Protein AF-A0A953DRB9-F1 (afdb_monomer)

Radius of gyration: 14.48 Å; Cα contacts (8 Å, |Δi|>4): 44; chains: 1; bounding box: 44×20×34 Å

Structure (mmCIF, N/CA/C/O backbone):
data_AF-A0A953DRB9-F1
#
_entry.id   AF-A0A953DRB9-F1
#
loop_
_atom_site.group_PDB
_atom_site.id
_atom_site.type_symbol
_atom_site.label_atom_id
_atom_site.label_alt_id
_atom_site.label_comp_id
_atom_site.label_asym_id
_atom_site.label_entity_id
_atom_site.label_seq_id
_atom_site.pdbx_PDB_ins_code
_atom_site.Cartn_x
_atom_site.Cartn_y
_atom_site.Cartn_z
_atom_site.occupancy
_atom_site.B_iso_or_equiv
_atom_site.auth_seq_id
_atom_site.auth_comp_id
_atom_site.auth_asym_id
_atom_site.auth_atom_id
_atom_site.pdbx_PDB_model_num
ATOM 1 N N . MET A 1 1 ? -11.893 3.977 12.658 1.00 72.88 1 MET A N 1
ATOM 2 C CA . MET A 1 1 ? -10.761 4.509 11.868 1.00 72.88 1 MET A CA 1
ATOM 3 C C . MET A 1 1 ? -11.091 4.303 10.402 1.00 72.88 1 MET A C 1
ATOM 5 O O . MET A 1 1 ? -11.744 3.301 10.127 1.00 72.88 1 MET A O 1
ATOM 9 N N . PRO A 1 2 ? -10.704 5.223 9.502 1.00 84.88 2 PRO A N 1
ATOM 10 C CA . PRO A 1 2 ? -10.815 4.982 8.065 1.00 84.88 2 PRO A CA 1
ATOM 11 C C . PRO A 1 2 ? -10.076 3.694 7.687 1.00 84.88 2 PRO A C 1
ATOM 13 O O . PRO A 1 2 ? -9.094 3.327 8.345 1.00 84.88 2 PRO A O 1
ATOM 16 N N . ARG A 1 3 ? -10.562 2.992 6.661 1.00 93.56 3 ARG A N 1
ATOM 17 C CA . ARG A 1 3 ? -9.913 1.770 6.164 1.00 93.56 3 ARG A CA 1
ATOM 18 C C . ARG A 1 3 ? -8.541 2.119 5.589 1.00 93.56 3 ARG A C 1
ATOM 20 O O . ARG A 1 3 ? -8.328 3.222 5.083 1.00 93.56 3 ARG A O 1
ATOM 27 N N . ALA A 1 4 ? -7.609 1.168 5.609 1.00 94.94 4 ALA A N 1
ATOM 28 C CA . ALA A 1 4 ? -6.264 1.400 5.078 1.00 94.94 4 ALA A CA 1
ATOM 29 C C . ALA A 1 4 ? -6.293 1.818 3.596 1.00 94.94 4 ALA A C 1
ATOM 31 O O . ALA A 1 4 ? -5.532 2.697 3.193 1.00 94.94 4 ALA A O 1
ATOM 32 N N . VAL A 1 5 ? -7.219 1.257 2.809 1.00 96.31 5 VAL A N 1
ATOM 33 C CA . VAL A 1 5 ? -7.397 1.602 1.392 1.00 96.31 5 VAL A CA 1
ATOM 34 C C . VAL A 1 5 ? -7.820 3.059 1.162 1.00 96.31 5 VAL A C 1
ATOM 36 O O . VAL A 1 5 ? -7.380 3.680 0.198 1.00 96.31 5 VAL A O 1
ATOM 39 N N . GLU A 1 6 ? -8.612 3.650 2.060 1.00 96.25 6 GLU A N 1
ATOM 40 C CA . GLU A 1 6 ? -9.064 5.046 1.951 1.00 96.25 6 GLU A CA 1
ATOM 41 C C . GLU A 1 6 ? -7.895 6.015 2.168 1.00 96.25 6 GLU A C 1
ATOM 43 O O . GLU A 1 6 ? -7.703 6.975 1.413 1.00 96.25 6 GLU A O 1
ATOM 48 N N . ILE A 1 7 ? -7.057 5.717 3.166 1.00 95.88 7 ILE A N 1
ATOM 49 C CA . ILE A 1 7 ? -5.820 6.459 3.423 1.00 95.88 7 ILE A CA 1
ATOM 50 C C . ILE A 1 7 ? -4.880 6.304 2.224 1.00 95.88 7 ILE A C 1
ATOM 52 O O . ILE A 1 7 ? -4.388 7.303 1.703 1.00 95.88 7 ILE A O 1
ATOM 56 N N . PHE A 1 8 ? -4.676 5.072 1.747 1.00 97.00 8 PHE A N 1
ATOM 57 C CA . PHE A 1 8 ? -3.786 4.774 0.627 1.00 97.00 8 PHE A CA 1
ATOM 58 C C . PHE A 1 8 ? -4.174 5.533 -0.650 1.00 97.00 8 PHE A C 1
ATOM 60 O O . PHE A 1 8 ? -3.315 6.170 -1.254 1.00 97.00 8 PHE A O 1
ATOM 67 N N . ARG A 1 9 ? -5.464 5.559 -1.021 1.00 96.69 9 ARG A N 1
ATOM 68 C CA . ARG A 1 9 ? -5.962 6.334 -2.177 1.00 96.69 9 ARG A CA 1
ATOM 69 C C . ARG A 1 9 ? -5.656 7.829 -2.061 1.00 96.69 9 ARG A C 1
ATOM 71 O O . ARG A 1 9 ? -5.394 8.476 -3.070 1.00 96.69 9 ARG A O 1
ATOM 78 N N . THR A 1 10 ? -5.669 8.363 -0.841 1.00 96.50 10 THR A N 1
ATOM 79 C CA . THR A 1 10 ? -5.401 9.782 -0.578 1.00 96.50 10 THR A CA 1
ATOM 80 C C . THR A 1 10 ? -3.918 10.117 -0.742 1.00 96.50 10 THR A C 1
ATOM 82 O O . THR A 1 10 ? -3.578 11.117 -1.371 1.00 96.50 10 THR A O 1
ATOM 85 N N . VAL A 1 11 ? -3.022 9.289 -0.195 1.00 96.69 11 VAL A N 1
ATOM 86 C CA . VAL A 1 11 ? -1.573 9.571 -0.193 1.00 96.69 11 VAL A CA 1
ATOM 87 C C . VAL A 1 11 ? -0.837 9.045 -1.429 1.00 96.69 11 VAL A C 1
ATOM 89 O O . VAL A 1 11 ? 0.257 9.514 -1.733 1.00 96.69 11 VAL A O 1
ATOM 92 N N . ALA A 1 12 ? -1.428 8.098 -2.160 1.00 97.50 12 ALA A N 1
ATOM 93 C CA . ALA A 1 12 ? -0.852 7.477 -3.350 1.00 97.50 12 ALA A CA 1
ATOM 94 C C . ALA A 1 12 ? -1.842 7.471 -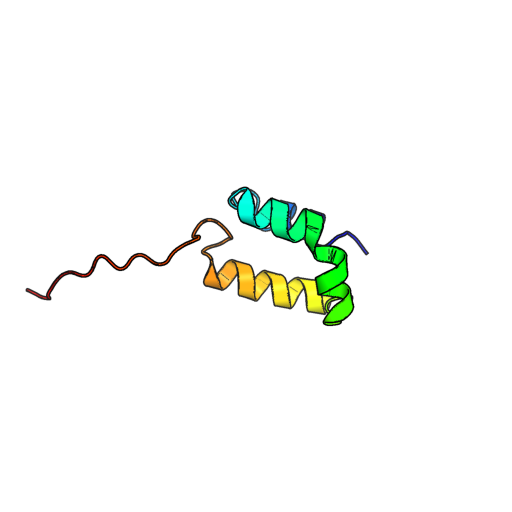4.535 1.00 97.50 12 ALA A C 1
ATOM 96 O O . ALA A 1 12 ? -2.159 6.414 -5.085 1.00 97.50 12 ALA A O 1
ATOM 97 N N . PRO A 1 13 ? -2.318 8.645 -4.993 1.00 97.00 13 PRO A N 1
ATOM 98 C CA . PRO A 1 13 ? -3.391 8.748 -5.991 1.00 97.00 13 PRO A CA 1
ATOM 99 C C . PRO A 1 13 ? -3.019 8.211 -7.383 1.00 97.00 13 PRO A C 1
ATOM 101 O O . PRO A 1 13 ? -3.884 8.048 -8.236 1.00 97.00 13 PRO A O 1
ATOM 104 N N . ARG A 1 14 ? -1.728 7.959 -7.635 1.00 97.75 14 ARG A N 1
ATOM 105 C CA . ARG A 1 14 ? -1.207 7.414 -8.900 1.00 97.75 14 ARG A CA 1
ATOM 106 C C . ARG A 1 14 ? -0.712 5.974 -8.770 1.00 97.75 14 ARG A C 1
ATOM 108 O O . ARG A 1 14 ? -0.040 5.488 -9.680 1.00 97.75 14 ARG A O 1
ATOM 115 N N . ALA A 1 15 ? -0.964 5.326 -7.634 1.00 97.94 15 ALA A N 1
ATOM 116 C CA . ALA A 1 15 ? -0.535 3.956 -7.418 1.00 97.94 15 ALA A CA 1
ATOM 117 C C . ALA A 1 15 ? -1.136 3.029 -8.480 1.00 97.94 15 ALA A C 1
ATOM 119 O O . ALA A 1 15 ? -2.270 3.212 -8.924 1.00 97.94 15 ALA A O 1
ATOM 120 N N . LYS A 1 16 ? -0.367 2.020 -8.887 1.00 97.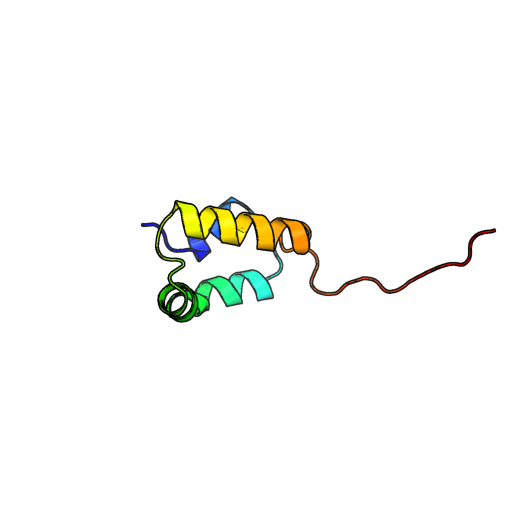81 16 LYS A N 1
ATOM 121 C CA . LYS A 1 16 ? -0.852 0.985 -9.799 1.00 97.81 16 LYS A CA 1
ATOM 122 C C . LYS A 1 16 ? -1.997 0.197 -9.155 1.00 97.81 16 LYS A C 1
ATOM 124 O O . LYS A 1 16 ? -2.012 -0.027 -7.944 1.00 97.81 16 LYS A O 1
ATOM 129 N N . GLU A 1 17 ? -2.910 -0.287 -9.995 1.00 97.19 17 GLU A N 1
ATOM 130 C CA . GLU A 1 17 ? -4.129 -0.993 -9.575 1.00 97.19 17 GLU A CA 1
ATOM 131 C C . GLU A 1 17 ? -3.851 -2.207 -8.680 1.00 97.19 17 GLU A C 1
ATOM 133 O O . GLU A 1 17 ? -4.594 -2.473 -7.744 1.00 97.19 17 GLU A O 1
ATOM 138 N N . ASN A 1 18 ? -2.741 -2.918 -8.896 1.00 97.00 18 ASN A N 1
ATOM 139 C CA . ASN A 1 18 ? -2.382 -4.072 -8.073 1.00 97.00 18 ASN A CA 1
ATOM 140 C C . ASN A 1 18 ? -2.136 -3.698 -6.598 1.00 97.00 18 ASN A C 1
ATOM 142 O O . ASN A 1 18 ? -2.481 -4.479 -5.715 1.00 97.00 18 ASN A O 1
ATOM 146 N N . TYR A 1 19 ? -1.581 -2.512 -6.315 1.00 97.44 19 TYR A N 1
ATOM 147 C CA . TYR A 1 19 ? -1.432 -2.033 -4.939 1.00 97.44 19 TYR A CA 1
ATOM 148 C C . TYR A 1 19 ? -2.784 -1.638 -4.344 1.00 97.44 19 TYR A C 1
ATOM 150 O O . TYR A 1 19 ? -3.076 -1.999 -3.206 1.00 97.44 19 TYR A O 1
ATOM 158 N N . LEU A 1 20 ? -3.630 -0.950 -5.119 1.00 96.62 20 LEU A N 1
ATOM 159 C CA . LEU A 1 20 ? -4.986 -0.593 -4.689 1.00 96.62 20 LEU A CA 1
ATOM 160 C C . LEU A 1 20 ? -5.799 -1.839 -4.327 1.00 96.62 20 LEU A C 1
ATOM 162 O O . LEU A 1 20 ? -6.354 -1.907 -3.232 1.00 96.62 20 LEU A O 1
ATOM 166 N N . ALA A 1 21 ? -5.793 -2.850 -5.195 1.00 97.75 21 ALA A N 1
ATOM 167 C CA . ALA A 1 21 ? -6.465 -4.121 -4.962 1.00 97.75 21 ALA A CA 1
ATOM 168 C C . ALA A 1 21 ? -5.927 -4.856 -3.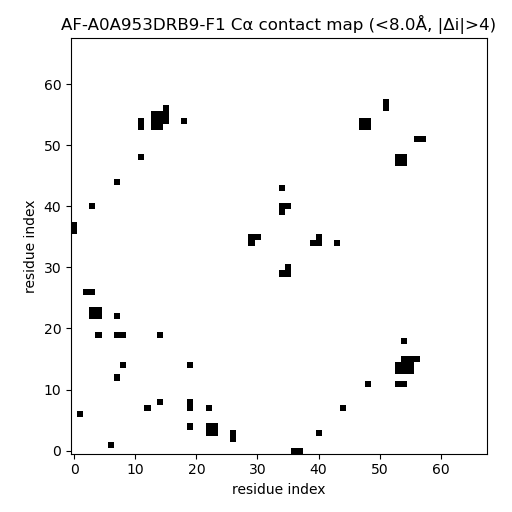722 1.00 97.75 21 ALA A C 1
ATOM 170 O O . ALA A 1 21 ? -6.708 -5.460 -2.985 1.00 97.75 21 ALA A O 1
ATOM 171 N N . ALA A 1 22 ? -4.617 -4.786 -3.454 1.00 97.25 22 ALA A N 1
ATOM 172 C CA . ALA A 1 22 ? -4.023 -5.390 -2.262 1.00 97.25 22 ALA A CA 1
ATOM 173 C C . ALA A 1 22 ? -4.531 -4.738 -0.967 1.00 97.25 22 ALA A C 1
ATOM 175 O O . ALA A 1 22 ? -4.876 -5.448 -0.026 1.00 97.25 22 ALA A O 1
ATOM 176 N N . PHE A 1 23 ? -4.633 -3.406 -0.919 1.00 96.75 23 PHE A N 1
ATOM 177 C CA . PHE A 1 23 ? -5.183 -2.711 0.249 1.00 96.75 23 PHE A CA 1
ATOM 178 C C . PHE A 1 23 ? -6.704 -2.847 0.362 1.00 96.75 23 PHE A C 1
ATOM 180 O O . PHE A 1 23 ? -7.213 -2.911 1.476 1.00 96.75 23 PHE A O 1
ATOM 187 N N . GLU A 1 24 ? -7.426 -2.949 -0.756 1.00 97.56 24 GLU A N 1
ATOM 188 C CA . GLU A 1 24 ? -8.876 -3.185 -0.758 1.00 97.56 24 GLU A CA 1
ATOM 189 C C . GLU A 1 24 ? -9.237 -4.536 -0.116 1.00 97.56 24 GLU A C 1
ATOM 191 O O . GLU A 1 24 ? -10.220 -4.625 0.618 1.00 97.56 24 GLU A O 1
ATOM 196 N N . ASN A 1 25 ? -8.416 -5.567 -0.348 1.00 97.81 25 ASN A N 1
ATOM 197 C CA . ASN A 1 25 ? -8.643 -6.937 0.133 1.00 97.81 25 ASN A CA 1
ATOM 198 C C . ASN A 1 25 ? -7.769 -7.325 1.346 1.00 97.81 25 ASN A C 1
ATOM 200 O O . ASN A 1 25 ? -7.828 -8.460 1.819 1.00 97.81 25 ASN A O 1
ATOM 204 N N . GLY A 1 26 ? -6.934 -6.408 1.844 1.00 96.56 26 GLY A N 1
ATOM 205 C CA . GLY A 1 26 ? -5.867 -6.696 2.810 1.00 96.56 26 GLY A CA 1
ATOM 206 C C . GLY A 1 26 ? -6.229 -6.501 4.284 1.00 96.56 26 GLY A C 1
ATOM 207 O O . GLY A 1 26 ? -5.393 -6.769 5.146 1.00 96.56 26 GLY A O 1
ATOM 208 N N . ASP A 1 27 ? -7.444 -6.048 4.602 1.00 96.00 27 ASP A N 1
ATOM 209 C CA . ASP A 1 27 ? -7.821 -5.646 5.967 1.00 96.00 27 ASP A CA 1
ATOM 210 C C . ASP A 1 27 ? -7.613 -6.765 7.005 1.00 96.00 27 ASP A C 1
ATOM 212 O O . ASP A 1 27 ? -7.076 -6.518 8.086 1.00 96.00 27 ASP A O 1
ATOM 216 N N . ALA A 1 28 ? -7.957 -8.013 6.663 1.00 97.25 28 ALA A N 1
ATOM 217 C CA . ALA A 1 28 ? -7.765 -9.159 7.554 1.00 97.25 28 ALA A CA 1
ATOM 218 C C . ALA A 1 28 ? -6.278 -9.425 7.861 1.00 97.25 28 ALA A C 1
ATOM 220 O O . ALA A 1 28 ? -5.932 -9.756 8.995 1.00 97.25 28 ALA A O 1
ATOM 221 N N . LEU A 1 29 ? -5.386 -9.225 6.883 1.00 97.81 29 LEU A N 1
ATOM 222 C CA . LEU A 1 29 ? -3.939 -9.368 7.073 1.00 97.81 29 LEU A CA 1
ATOM 223 C C . LEU A 1 29 ? -3.391 -8.243 7.954 1.00 97.81 29 LEU A C 1
ATOM 225 O O . LEU A 1 29 ? -2.640 -8.500 8.893 1.00 97.81 29 LEU A O 1
ATOM 229 N N . LEU A 1 30 ? -3.804 -6.997 7.704 1.00 97.69 30 LEU A N 1
ATOM 230 C CA . LEU A 1 30 ? -3.416 -5.865 8.548 1.00 97.69 30 LEU A CA 1
ATOM 231 C C . LEU A 1 30 ? -3.847 -6.091 10.003 1.00 97.69 30 LEU A C 1
ATOM 233 O O . LEU A 1 30 ? -3.067 -5.828 10.921 1.00 97.69 30 LEU A O 1
ATOM 237 N N . GLN A 1 31 ? -5.043 -6.647 10.219 1.00 97.62 31 GLN A N 1
ATOM 238 C CA . GLN A 1 31 ? -5.524 -7.021 11.546 1.00 97.62 31 GLN A CA 1
ATOM 239 C C . GLN A 1 31 ? -4.692 -8.145 12.171 1.00 97.62 31 GLN A C 1
ATOM 241 O O . GLN A 1 31 ? -4.259 -8.007 13.316 1.00 97.62 31 GLN A O 1
ATOM 246 N N . GLN A 1 32 ? -4.424 -9.217 11.422 1.00 98.31 32 GLN A N 1
ATOM 247 C CA . GLN A 1 32 ? -3.613 -10.351 11.872 1.00 98.31 32 GLN A CA 1
ATOM 248 C C . GLN A 1 32 ? -2.221 -9.916 12.359 1.00 98.31 32 GLN A C 1
ATOM 250 O O . GLN A 1 32 ? -1.740 -10.423 13.370 1.00 98.31 32 GLN A O 1
ATOM 255 N N . PHE A 1 33 ? -1.589 -8.952 11.681 1.00 98.19 33 PHE A N 1
ATOM 256 C CA . PHE A 1 33 ? -0.259 -8.437 12.035 1.00 98.19 33 PHE A CA 1
ATOM 257 C C . PHE A 1 33 ? -0.285 -7.199 12.952 1.00 98.19 33 PHE A C 1
ATOM 259 O O . PHE A 1 33 ? 0.751 -6.574 13.208 1.00 98.19 33 PHE A O 1
ATOM 266 N N . GLY A 1 34 ? -1.457 -6.827 13.474 1.00 97.56 34 GLY A N 1
ATOM 267 C CA . GLY A 1 34 ? -1.606 -5.738 14.441 1.00 97.56 34 GLY A CA 1
ATOM 268 C C . GLY A 1 34 ? -1.362 -4.338 13.868 1.00 97.56 34 GLY A C 1
ATOM 269 O O . GLY A 1 34 ? -1.043 -3.413 14.614 1.00 97.56 34 GLY A O 1
ATOM 270 N N . ILE A 1 35 ? -1.502 -4.148 12.555 1.00 97.56 35 ILE A N 1
ATOM 271 C CA . ILE A 1 35 ? -1.452 -2.844 11.876 1.00 97.56 35 ILE A CA 1
ATOM 272 C C . ILE A 1 35 ? -2.855 -2.213 11.941 1.00 97.56 35 ILE A C 1
ATOM 274 O O . ILE A 1 35 ? -3.513 -1.977 10.935 1.00 97.56 35 ILE A O 1
ATOM 278 N N . THR A 1 36 ? -3.347 -1.998 13.163 1.00 95.75 36 THR A N 1
ATOM 279 C CA . THR A 1 36 ? -4.753 -1.643 13.442 1.00 95.75 36 THR A CA 1
ATOM 280 C C . THR A 1 36 ? -4.942 -0.237 14.006 1.00 95.75 36 THR A C 1
ATOM 282 O O . THR A 1 36 ? -6.073 0.213 14.171 1.00 95.75 36 THR A O 1
ATOM 285 N N . THR A 1 37 ? -3.855 0.478 14.307 1.00 95.44 37 THR A N 1
ATOM 286 C CA . THR A 1 37 ? -3.901 1.872 14.768 1.00 95.44 37 THR A CA 1
ATOM 287 C C . THR A 1 37 ? -3.505 2.821 13.642 1.00 95.44 37 THR A C 1
ATOM 289 O O . THR A 1 37 ? -2.653 2.478 12.821 1.00 95.44 37 THR A O 1
ATOM 292 N N . SER A 1 38 ? -4.050 4.043 13.626 1.00 94.50 38 SER A N 1
ATOM 293 C CA . SER A 1 38 ? -3.708 5.053 12.611 1.00 94.50 38 SER A CA 1
ATOM 294 C C . SER A 1 38 ? -2.202 5.275 12.489 1.00 94.50 38 SER A C 1
ATOM 296 O O . SER A 1 38 ? -1.695 5.388 11.379 1.00 94.50 38 SER A O 1
ATOM 298 N N . LEU A 1 39 ? -1.474 5.291 13.613 1.00 96.19 39 LEU A N 1
ATOM 299 C CA . LEU A 1 39 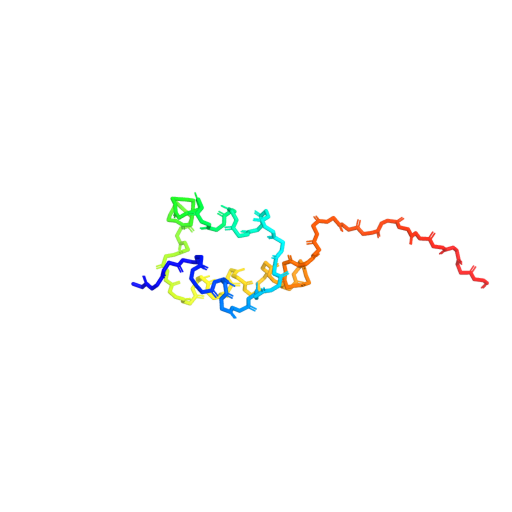? -0.023 5.482 13.609 1.00 96.19 39 LEU A CA 1
ATOM 300 C C . LEU A 1 39 ? 0.707 4.305 12.947 1.00 96.19 39 LEU A C 1
ATOM 302 O O . LEU A 1 39 ? 1.609 4.514 12.141 1.00 96.19 39 LEU A O 1
ATOM 306 N N . ARG A 1 40 ? 0.294 3.062 13.233 1.00 97.50 40 ARG A N 1
ATOM 307 C CA . ARG A 1 40 ? 0.895 1.878 12.602 1.00 97.50 40 ARG A CA 1
ATOM 308 C C . ARG A 1 40 ? 0.563 1.789 11.118 1.00 97.50 40 ARG A C 1
ATOM 310 O O . ARG A 1 40 ? 1.454 1.464 10.340 1.00 97.50 40 ARG A O 1
ATOM 317 N N . VAL A 1 41 ? -0.671 2.111 10.723 1.00 96.94 41 VAL A N 1
ATOM 318 C CA . VAL A 1 41 ? -1.059 2.190 9.306 1.00 96.94 41 VAL A CA 1
ATOM 319 C C . VAL A 1 41 ? -0.225 3.254 8.594 1.00 96.94 41 VAL A C 1
ATOM 321 O O . VAL A 1 41 ? 0.355 2.964 7.555 1.00 96.94 41 VAL A O 1
ATOM 324 N N . ALA A 1 42 ? -0.083 4.449 9.172 1.00 96.56 42 ALA A N 1
ATOM 325 C CA . ALA A 1 42 ? 0.723 5.519 8.589 1.00 96.56 42 ALA A CA 1
ATOM 326 C C . ALA A 1 42 ? 2.193 5.110 8.405 1.00 96.56 42 ALA A C 1
ATOM 328 O O . ALA A 1 42 ? 2.739 5.293 7.320 1.00 96.56 42 ALA A O 1
ATOM 329 N N . HIS A 1 43 ? 2.826 4.509 9.419 1.00 98.12 43 HIS A N 1
ATOM 330 C CA . HIS A 1 43 ? 4.207 4.029 9.303 1.00 98.12 43 HIS A CA 1
ATOM 331 C C . HIS A 1 43 ? 4.361 2.919 8.263 1.00 98.12 43 HIS A C 1
ATOM 333 O O . HIS A 1 43 ? 5.302 2.955 7.472 1.00 98.12 43 HIS A O 1
ATOM 339 N N . PHE A 1 44 ? 3.432 1.961 8.232 1.00 98.06 44 PHE A N 1
ATOM 340 C CA . PHE A 1 44 ? 3.453 0.889 7.242 1.00 98.06 44 PHE A CA 1
ATOM 341 C C . PHE A 1 44 ? 3.339 1.445 5.818 1.00 98.06 44 PHE A C 1
ATOM 343 O O . PHE A 1 44 ? 4.170 1.137 4.966 1.00 98.06 44 PHE A O 1
ATOM 350 N N . LEU A 1 45 ? 2.364 2.326 5.576 1.00 97.81 45 LEU A N 1
ATOM 351 C CA . LEU A 1 45 ? 2.184 2.966 4.275 1.00 97.81 45 LEU A CA 1
ATOM 352 C C . LEU A 1 45 ? 3.382 3.836 3.891 1.00 97.81 45 LEU A C 1
ATOM 354 O O . LEU A 1 45 ? 3.782 3.819 2.733 1.00 97.81 45 LEU A O 1
ATOM 358 N N . ALA A 1 46 ? 3.990 4.554 4.838 1.00 98.19 46 AL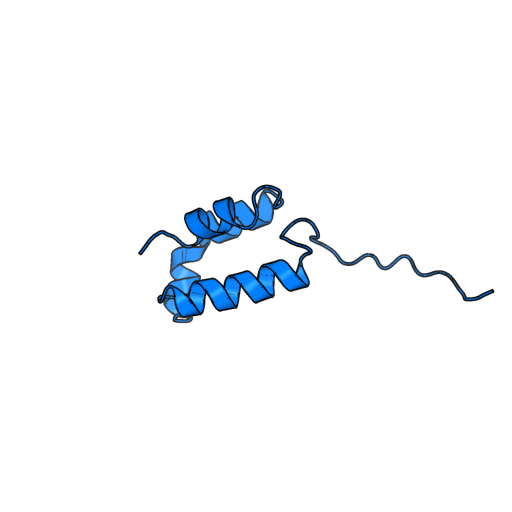A A N 1
ATOM 359 C CA . ALA A 1 46 ? 5.184 5.351 4.568 1.00 98.19 46 ALA A CA 1
ATOM 360 C C . ALA A 1 46 ? 6.332 4.488 4.024 1.00 98.19 46 ALA A C 1
ATOM 362 O O . ALA A 1 46 ? 6.971 4.878 3.051 1.00 98.19 46 ALA A O 1
ATOM 363 N N . GLN A 1 47 ? 6.561 3.307 4.606 1.00 98.50 47 GLN A N 1
ATOM 364 C CA . GLN A 1 47 ? 7.573 2.368 4.115 1.00 98.50 47 GLN A CA 1
ATOM 365 C C . GLN A 1 47 ? 7.197 1.807 2.743 1.00 98.50 47 GLN A C 1
ATOM 367 O O . GLN A 1 47 ? 7.973 1.938 1.804 1.00 98.50 47 GLN A O 1
ATOM 372 N N . VAL A 1 48 ? 5.978 1.280 2.582 1.00 97.94 48 VAL A N 1
ATOM 373 C CA . VAL A 1 48 ? 5.513 0.745 1.289 1.00 97.94 48 VAL A CA 1
ATOM 374 C C . VAL A 1 48 ? 5.673 1.778 0.173 1.00 97.94 48 VAL A C 1
ATOM 376 O O . VAL A 1 48 ? 6.177 1.458 -0.899 1.00 97.94 48 VAL A O 1
ATOM 379 N N . LEU A 1 49 ? 5.274 3.027 0.409 1.00 98.12 49 LEU A N 1
ATOM 380 C CA . LEU A 1 49 ? 5.357 4.084 -0.597 1.00 98.12 49 LEU A CA 1
ATOM 381 C C . LEU A 1 49 ? 6.789 4.553 -0.846 1.00 98.12 49 LEU A C 1
ATOM 383 O O . LEU A 1 49 ? 7.097 4.910 -1.980 1.00 98.12 49 LEU A O 1
ATOM 387 N N . HIS A 1 50 ? 7.660 4.538 0.162 1.00 98.06 50 HIS A N 1
ATOM 388 C CA . HIS A 1 50 ? 9.076 4.831 -0.037 1.00 98.06 50 HIS A CA 1
ATOM 389 C C . HIS A 1 50 ? 9.721 3.807 -0.981 1.00 98.06 50 HIS A C 1
ATOM 391 O O . HIS A 1 50 ? 10.280 4.191 -2.006 1.00 98.06 50 HIS A O 1
ATOM 397 N N . GLU A 1 51 ? 9.536 2.516 -0.699 1.00 97.62 51 GLU A N 1
ATOM 398 C CA . GLU A 1 51 ? 10.161 1.421 -1.455 1.00 97.62 51 GLU A CA 1
ATOM 399 C C . GLU A 1 51 ? 9.603 1.263 -2.879 1.00 97.62 51 GLU A C 1
ATOM 401 O O . GLU A 1 51 ? 10.277 0.777 -3.782 1.00 97.62 51 GLU A O 1
ATOM 406 N N . THR A 1 52 ? 8.357 1.684 -3.113 1.00 97.31 52 THR A N 1
ATOM 407 C CA . THR A 1 52 ? 7.652 1.465 -4.393 1.00 97.31 52 THR A CA 1
ATOM 408 C C . THR A 1 52 ? 7.518 2.731 -5.243 1.00 97.31 52 THR A C 1
ATOM 410 O O . THR A 1 52 ? 6.745 2.763 -6.208 1.00 97.31 52 THR A O 1
ATOM 413 N N . GLY A 1 53 ? 8.217 3.811 -4.880 1.00 96.69 53 GLY A N 1
ATOM 414 C CA . GLY A 1 53 ? 8.117 5.096 -5.578 1.00 96.69 53 GLY A CA 1
ATOM 415 C C . GLY A 1 53 ? 6.684 5.642 -5.585 1.00 96.69 53 GLY A C 1
ATOM 416 O O . GLY A 1 53 ? 6.149 6.014 -6.632 1.00 96.69 53 GLY A O 1
ATOM 417 N N . GLY A 1 54 ? 6.017 5.614 -4.433 1.00 97.31 54 GLY A N 1
ATOM 418 C CA . GLY A 1 54 ? 4.622 6.024 -4.276 1.00 97.31 54 GLY A CA 1
ATOM 419 C C . GLY A 1 54 ? 3.617 5.047 -4.893 1.00 97.31 54 GLY A C 1
ATOM 420 O O . GLY A 1 54 ? 2.581 5.481 -5.394 1.00 97.31 54 GLY A O 1
ATOM 421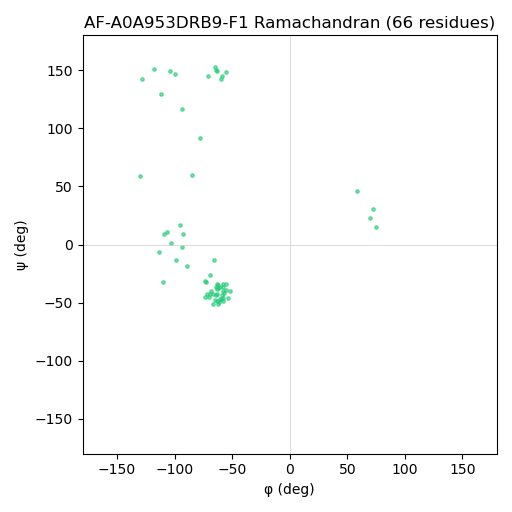 N N . GLY A 1 55 ? 3.929 3.746 -4.924 1.00 97.19 55 GLY A N 1
ATOM 422 C CA . GLY A 1 55 ? 3.089 2.714 -5.542 1.00 97.19 55 GLY A CA 1
ATOM 423 C C . GLY A 1 55 ? 3.130 2.706 -7.073 1.00 97.19 55 GLY A C 1
ATOM 424 O O . GLY A 1 55 ? 2.259 2.111 -7.710 1.00 97.19 55 GLY A O 1
ATOM 425 N N . THR A 1 56 ? 4.104 3.382 -7.690 1.00 97.69 56 THR A N 1
ATOM 426 C CA . THR A 1 56 ? 4.223 3.481 -9.157 1.00 97.69 56 THR A CA 1
ATOM 427 C C . THR A 1 56 ? 5.237 2.503 -9.748 1.00 97.69 56 THR A C 1
ATOM 429 O O . THR A 1 56 ? 5.221 2.260 -10.954 1.00 97.69 56 THR A O 1
ATOM 432 N N . VAL A 1 57 ? 6.072 1.887 -8.912 1.00 96.81 57 VAL A N 1
ATOM 433 C CA . VAL A 1 57 ? 7.053 0.868 -9.290 1.00 96.81 57 VAL A CA 1
ATOM 434 C C . VAL A 1 57 ? 6.619 -0.467 -8.693 1.00 96.81 57 VAL A C 1
ATOM 436 O O . VAL A 1 57 ? 6.280 -0.545 -7.516 1.00 96.81 57 VAL A O 1
ATOM 439 N N . LEU A 1 58 ? 6.576 -1.511 -9.521 1.00 95.25 58 LEU A N 1
ATOM 440 C CA . LEU A 1 58 ? 6.229 -2.874 -9.090 1.00 95.25 58 LEU A CA 1
ATOM 441 C C . LEU A 1 58 ? 7.428 -3.820 -9.134 1.00 95.25 58 LEU A C 1
ATOM 443 O O . LEU A 1 58 ? 7.532 -4.729 -8.322 1.00 95.25 58 LEU A O 1
ATOM 447 N N . PHE A 1 59 ? 8.325 -3.585 -10.082 1.00 95.38 59 PHE A N 1
ATOM 448 C CA . PHE A 1 59 ? 9.537 -4.358 -10.265 1.00 95.38 59 PHE A CA 1
ATOM 449 C C . PHE A 1 59 ? 10.707 -3.394 -10.321 1.00 95.38 59 PHE A C 1
ATOM 451 O O . PHE 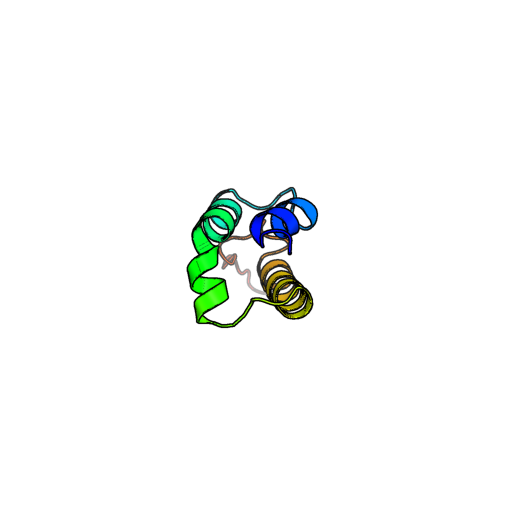A 1 59 ? 10.591 -2.304 -10.891 1.00 95.38 59 PHE A O 1
ATOM 458 N N . GLU A 1 60 ? 11.823 -3.805 -9.737 1.00 93.25 60 GLU A N 1
ATOM 459 C CA . GLU A 1 60 ? 13.084 -3.106 -9.910 1.00 93.25 60 GLU A CA 1
ATOM 460 C C . GLU A 1 60 ? 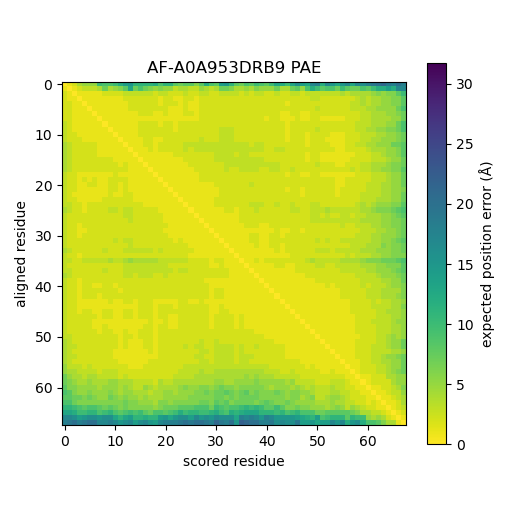13.544 -3.163 -11.374 1.00 93.25 60 GLU A C 1
ATOM 462 O O . GLU A 1 60 ? 13.232 -4.095 -12.121 1.00 93.25 60 GLU A O 1
ATOM 467 N N . ASN A 1 61 ? 14.277 -2.136 -11.798 1.00 91.88 61 ASN A N 1
ATOM 468 C CA . ASN A 1 61 ? 14.897 -2.113 -13.112 1.00 91.88 61 ASN A CA 1
ATOM 469 C C . ASN A 1 61 ? 16.330 -2.639 -12.999 1.00 91.88 61 ASN A C 1
ATOM 471 O O . ASN A 1 61 ? 17.168 -2.003 -12.365 1.00 91.88 61 ASN A O 1
ATOM 475 N N . LEU A 1 62 ? 16.608 -3.764 -13.656 1.00 94.12 62 LEU A N 1
ATOM 476 C CA . LEU A 1 62 ? 17.930 -4.396 -13.692 1.00 94.12 62 LEU A CA 1
ATOM 477 C C . LEU A 1 62 ? 18.750 -4.004 -14.935 1.00 94.12 62 LEU A C 1
ATOM 479 O O . LEU A 1 62 ? 19.706 -4.687 -15.299 1.00 94.12 62 LEU A O 1
ATOM 483 N N . ASN A 1 63 ? 18.366 -2.935 -15.638 1.00 94.69 63 ASN A N 1
ATOM 484 C CA . ASN A 1 63 ? 19.114 -2.431 -16.783 1.00 94.69 63 ASN A CA 1
ATOM 485 C C . ASN A 1 63 ? 20.337 -1.630 -16.316 1.00 94.69 63 ASN A C 1
ATOM 487 O O . ASN A 1 63 ? 20.256 -0.423 -16.080 1.00 94.69 63 ASN A O 1
ATOM 491 N N . TYR A 1 64 ? 21.468 -2.318 -16.189 1.00 93.00 64 TYR A N 1
ATOM 492 C CA . TYR A 1 64 ? 22.750 -1.727 -15.816 1.00 93.00 64 TYR A CA 1
ATOM 493 C C . TYR A 1 64 ? 23.634 -1.486 -17.045 1.00 93.00 64 TYR A C 1
ATOM 495 O O . TYR A 1 64 ? 23.640 -2.267 -17.994 1.00 93.00 64 TYR A O 1
ATOM 503 N N . THR A 1 65 ? 24.441 -0.425 -17.002 1.00 91.94 65 THR A N 1
ATOM 504 C CA . THR A 1 65 ? 25.490 -0.137 -17.993 1.00 91.94 65 THR A CA 1
ATOM 505 C C . THR A 1 65 ? 26.859 -0.146 -17.323 1.00 91.94 65 THR A C 1
ATOM 507 O O . THR A 1 65 ? 26.976 0.207 -16.150 1.00 91.94 65 THR A O 1
ATOM 510 N N . THR A 1 66 ? 27.914 -0.487 -18.058 1.00 93.00 66 THR A N 1
ATOM 511 C CA . THR A 1 66 ? 29.289 -0.338 -17.562 1.00 93.00 66 THR A CA 1
ATOM 512 C C . THR A 1 66 ? 29.678 1.139 -17.491 1.00 93.00 66 THR A C 1
ATOM 514 O O . THR A 1 66 ? 29.283 1.927 -18.354 1.00 93.00 66 THR A O 1
ATOM 517 N N . ALA A 1 67 ? 30.472 1.518 -16.487 1.00 87.75 67 ALA A N 1
ATOM 518 C CA . ALA A 1 67 ? 31.123 2.827 -16.479 1.00 87.75 67 ALA A CA 1
ATOM 519 C C . ALA A 1 67 ? 32.024 2.962 -17.723 1.00 87.75 67 ALA A C 1
ATOM 521 O O . ALA A 1 67 ? 32.614 1.970 -18.158 1.00 87.75 67 ALA A O 1
ATOM 522 N N . ARG A 1 68 ? 32.069 4.159 -18.318 1.00 77.00 68 ARG A N 1
ATOM 523 C CA . ARG A 1 68 ? 33.001 4.470 -19.411 1.00 77.00 68 ARG A CA 1
ATOM 524 C C . ARG A 1 68 ? 34.426 4.613 -18.901 1.00 77.00 68 ARG A C 1
ATOM 526 O O . ARG A 1 68 ? 34.577 5.120 -17.768 1.00 77.00 68 ARG A O 1
#

Solvent-accessible surface area (backbone atoms only — not comparable to full-atom values): 4184 Å² total; per-residue (Å²): 128,84,55,69,38,61,55,44,52,69,80,30,75,71,36,39,66,71,60,55,53,46,42,67,71,30,59,68,57,34,51,75,74,63,45,73,44,74,69,48,41,51,54,51,49,51,50,55,29,62,80,18,66,42,38,63,47,91,68,86,85,85,87,79,78,82,84,132

Secondary structure (DSSP, 8-state):
---HHHHHHHH-TT--HHHHHHHHS-HHHHHHTT--SHHHHHHHHHHHHHHTTTTT-SS---------

pLDDT: mean 95.66, std 4.31, range [72.88, 98.5]

Foldseek 3Di:
DDQLLVVLCVQQVPADVVVSVCSVPVRVVCVVVVCPDPVSSVVVQVVVCVVQVSNHRDDDDPDDDDDD

Nea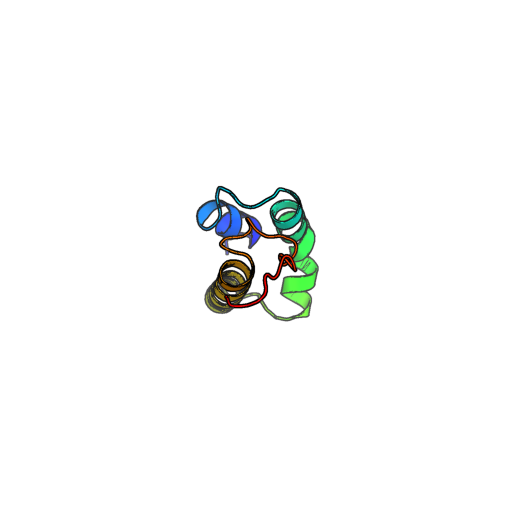rest PDB structures (foldseek):
  4ok7-assembly1_A  TM=6.787E-01  e=3.882E-01  Salmonella phage SPN1S
  7obb-assembly1_B  TM=4.309E-01  e=5.363E+00  Homo sapiens

Mean predicted aligned error: 3.04 Å

Sequence (68 aa):
MPRAVEIFRTVAPRAKENYLAAFENGDALLQQFGITTSLRVAHFLAQVLHETGGGTVLFENLNYTTAR